Protein AF-A0A7S1G3D4-F1 (afdb_monomer_lite)

Organism: NCBI:txid1486930

Sequence (152 aa):
KTLAFAVNGISQGVCFTGLDGPVYGAAGFYASDRQVSLLRMLTGEEAMAAFGASSSITMAVGDPVASAFWDTAGSSPSGLTFSDGGKLVKSETGSNTLAIMRVGFSEGVHVFEMLVDEDKDGDECTALGICTKPVAEHSYNCATSRMVRCYN

Radius of gyration: 14.55 Å; chains: 1; bounding box: 38×30×31 Å

Foldseek 3Di:
DWDWDDDPQRTPGTPDDPDDDWKWWKKKFQAFFWKKFWQAKDFAPRLCVQVVPPDGNPPDSPDHPPFFFWDCPQWDVDQWDADPRRGMIGGHHNHMTMITTPDTDHDGGMDIDMDGPDADQVRQTMWTDIFDPPDPDRHCPDPGHDTDGDHD

InterPro domains:
  IPR043136 B30.2/SPRY domain superfamily [G3DSA:2.60.120.920] (76-151)

pLDDT: mean 86.41, std 15.19, range [38.06, 98.44]

Structure (mmCIF, N/CA/C/O backbone):
data_AF-A0A7S1G3D4-F1
#
_entry.id   AF-A0A7S1G3D4-F1
#
loop_
_atom_site.group_PDB
_atom_site.id
_atom_site.type_symbol
_atom_site.label_atom_id
_atom_site.label_alt_id
_atom_site.label_comp_id
_atom_site.label_asym_id
_atom_site.label_entity_id
_atom_site.label_seq_id
_atom_site.pdbx_PDB_ins_code
_atom_site.Cartn_x
_atom_site.Cartn_y
_atom_site.Cartn_z
_atom_site.occupancy
_atom_site.B_iso_or_equiv
_atom_site.auth_seq_id
_atom_site.auth_comp_id
_atom_site.auth_asym_id
_atom_site.auth_atom_id
_atom_site.pdbx_PDB_model_num
ATOM 1 N N . LYS A 1 1 ? -7.665 -3.850 17.430 1.00 87.19 1 LYS A N 1
ATOM 2 C CA . LYS A 1 1 ? -8.155 -3.892 16.027 1.00 87.19 1 LYS A CA 1
ATOM 3 C C . LYS A 1 1 ? -7.594 -5.131 15.322 1.00 87.19 1 LYS A C 1
ATOM 5 O O . LYS A 1 1 ? -6.574 -5.650 15.774 1.00 87.19 1 LYS A O 1
ATOM 10 N N . THR A 1 2 ? -8.248 -5.611 14.266 1.00 90.44 2 THR A N 1
ATOM 11 C CA . THR A 1 2 ? -7.826 -6.774 13.462 1.00 90.44 2 THR A CA 1
ATOM 12 C C . THR A 1 2 ? -7.722 -6.390 11.990 1.00 90.44 2 THR A C 1
ATOM 14 O O . THR A 1 2 ? -8.445 -5.500 11.553 1.00 90.44 2 THR A O 1
ATOM 17 N N . LEU A 1 3 ? -6.858 -7.070 11.238 1.00 90.38 3 LEU A N 1
ATOM 18 C CA . LEU A 1 3 ? -6.790 -6.981 9.781 1.00 90.38 3 LEU A CA 1
ATOM 19 C C . LEU A 1 3 ? -7.035 -8.368 9.191 1.00 90.38 3 LEU A C 1
ATOM 21 O O . LEU A 1 3 ? -6.358 -9.332 9.557 1.00 90.38 3 LEU A O 1
ATOM 25 N N . ALA A 1 4 ? -8.001 -8.441 8.285 1.00 89.50 4 ALA A N 1
ATOM 26 C CA . ALA A 1 4 ? -8.315 -9.619 7.497 1.00 89.50 4 ALA A CA 1
ATOM 27 C C . ALA A 1 4 ? -8.111 -9.305 6.016 1.00 89.50 4 ALA A C 1
ATOM 29 O O . ALA A 1 4 ? -8.297 -8.162 5.600 1.00 89.50 4 ALA A O 1
ATOM 30 N N . PHE A 1 5 ? -7.735 -10.318 5.241 1.00 87.88 5 PHE A N 1
ATOM 31 C CA . PHE A 1 5 ? -7.505 -10.180 3.806 1.00 87.88 5 PHE A CA 1
ATOM 32 C C . PHE A 1 5 ? -8.543 -10.973 3.022 1.00 87.88 5 PHE A C 1
ATOM 34 O O . PHE A 1 5 ? -8.948 -12.064 3.425 1.00 87.88 5 PHE A O 1
ATOM 41 N N . ALA A 1 6 ? -8.921 -10.439 1.867 1.00 87.00 6 ALA A N 1
ATOM 42 C CA . ALA A 1 6 ? -9.520 -11.202 0.788 1.00 87.00 6 ALA A CA 1
ATOM 43 C C . ALA A 1 6 ? -8.634 -11.020 -0.447 1.00 87.00 6 ALA A C 1
ATOM 45 O O . ALA A 1 6 ? -8.293 -9.893 -0.796 1.00 87.00 6 ALA A O 1
ATOM 46 N N . VAL A 1 7 ? -8.247 -12.122 -1.082 1.00 87.44 7 VAL A N 1
ATOM 47 C CA . VAL A 1 7 ? -7.428 -12.121 -2.300 1.00 87.44 7 VAL A CA 1
ATOM 48 C C . VAL A 1 7 ? -8.308 -12.611 -3.433 1.00 87.44 7 VAL A C 1
ATOM 50 O O . VAL A 1 7 ? -8.855 -13.709 -3.345 1.00 87.44 7 VAL A O 1
ATOM 53 N N . ASN A 1 8 ? -8.498 -11.786 -4.465 1.00 84.62 8 ASN A N 1
ATOM 54 C CA . ASN A 1 8 ? -9.366 -12.098 -5.607 1.00 84.62 8 ASN A CA 1
ATOM 55 C C . ASN A 1 8 ? -10.771 -12.573 -5.176 1.00 84.62 8 ASN A C 1
ATOM 57 O O . ASN A 1 8 ? -11.314 -13.542 -5.702 1.00 84.62 8 ASN A O 1
ATOM 61 N N . GLY A 1 9 ? -11.339 -11.918 -4.156 1.00 80.31 9 GLY A N 1
ATOM 62 C CA . GLY A 1 9 ? -12.649 -12.253 -3.583 1.00 80.31 9 GLY A CA 1
ATOM 63 C C . GLY A 1 9 ? -12.660 -13.434 -2.602 1.00 80.31 9 GLY A C 1
ATOM 64 O O . GLY A 1 9 ? -13.700 -13.709 -2.004 1.00 80.31 9 GLY A O 1
ATOM 65 N N . ILE A 1 10 ? -11.526 -14.110 -2.386 1.00 83.19 10 ILE A N 1
ATOM 66 C CA . ILE A 1 10 ? -11.406 -15.256 -1.477 1.00 83.19 10 ILE A CA 1
ATOM 67 C C . ILE A 1 10 ? -10.836 -14.816 -0.130 1.00 83.19 10 ILE A C 1
ATOM 69 O O . ILE A 1 10 ? -9.691 -14.366 -0.038 1.00 83.19 10 ILE A O 1
ATOM 73 N N . SER A 1 11 ? -11.630 -14.984 0.929 1.00 85.88 11 SER A N 1
ATOM 74 C CA . SER A 1 11 ? -11.218 -14.680 2.302 1.00 85.88 11 SER A CA 1
ATOM 75 C C . SER A 1 11 ? -10.026 -15.534 2.739 1.00 85.88 11 SER A C 1
ATOM 77 O 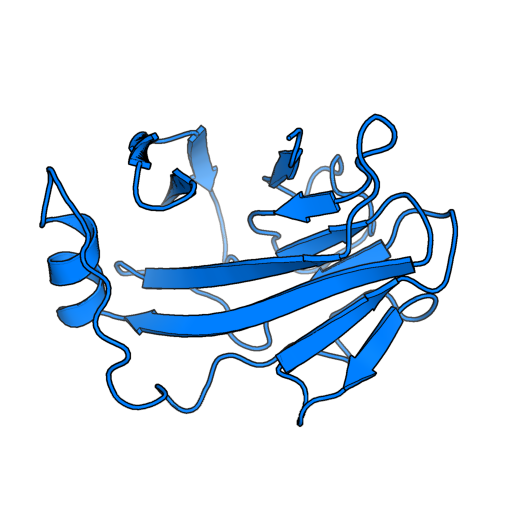O . SER A 1 11 ? -10.046 -16.756 2.615 1.00 85.88 11 SER A O 1
ATOM 79 N N . GLN A 1 12 ? -9.018 -14.874 3.304 1.00 87.56 12 GLN A N 1
ATOM 80 C CA . GLN A 1 12 ? -7.852 -15.480 3.956 1.00 87.56 12 GLN A CA 1
ATOM 81 C C . GLN A 1 12 ? -7.993 -15.478 5.489 1.00 87.56 12 GLN A C 1
ATOM 83 O O . GLN A 1 12 ? -7.105 -15.931 6.210 1.00 87.56 12 GLN A O 1
ATOM 88 N N . GLY A 1 13 ? -9.110 -14.954 6.005 1.00 87.69 13 GLY A N 1
ATOM 89 C CA . GLY A 1 13 ? -9.342 -14.778 7.434 1.00 87.69 13 GLY A CA 1
ATOM 90 C C . GLY A 1 13 ? -8.540 -13.625 8.046 1.00 87.69 13 GLY A C 1
ATOM 91 O O . GLY A 1 13 ? -8.015 -12.751 7.355 1.00 87.69 13 GLY A O 1
ATOM 92 N N . VAL A 1 14 ? -8.497 -13.600 9.380 1.00 91.25 14 VAL A N 1
ATOM 93 C CA . VAL A 1 14 ? -7.765 -12.589 10.153 1.00 91.25 14 VAL A CA 1
ATOM 94 C C . VAL A 1 14 ? -6.276 -12.927 10.144 1.00 91.25 14 VAL A C 1
ATOM 96 O O . VAL A 1 14 ? -5.860 -13.908 10.755 1.00 91.25 14 VAL A O 1
ATOM 99 N N . CYS A 1 15 ? -5.471 -12.089 9.492 1.00 89.75 15 CYS A N 1
ATOM 100 C CA . CYS A 1 15 ? -4.019 -12.264 9.409 1.00 89.75 15 CYS A CA 1
ATOM 101 C C . CYS A 1 15 ? -3.277 -11.528 10.532 1.00 89.75 15 CYS A C 1
ATOM 103 O O . CYS A 1 15 ? -2.198 -11.952 10.936 1.00 89.75 15 CYS A O 1
ATOM 105 N N . PHE A 1 16 ? -3.849 -10.437 11.058 1.00 91.56 16 PHE A N 1
ATOM 106 C CA . PHE A 1 16 ? -3.237 -9.665 12.141 1.00 91.56 16 PHE A CA 1
ATOM 107 C C . PHE A 1 16 ? -4.255 -9.259 13.207 1.00 91.56 16 PHE A C 1
ATOM 109 O O . PHE A 1 16 ? -5.395 -8.895 12.911 1.00 91.56 16 PHE A O 1
ATOM 116 N N . THR A 1 17 ? -3.817 -9.263 14.464 1.00 91.75 17 THR A N 1
ATOM 117 C CA . THR A 1 17 ? -4.600 -8.851 15.636 1.00 91.75 17 THR A CA 1
ATOM 118 C C . THR A 1 17 ? -3.801 -7.868 16.491 1.00 91.75 17 THR A C 1
ATOM 120 O O . THR A 1 17 ? -2.633 -7.596 16.216 1.00 91.75 17 THR A O 1
ATOM 123 N N . GLY A 1 18 ? -4.441 -7.287 17.511 1.00 87.50 18 GLY A N 1
ATOM 124 C CA . GLY A 1 18 ? -3.758 -6.401 18.459 1.00 87.50 18 GLY A CA 1
ATOM 125 C C . GLY A 1 18 ? -3.235 -5.100 17.844 1.00 87.50 18 GLY A C 1
ATOM 126 O O . GLY A 1 18 ? -2.300 -4.514 18.374 1.00 87.50 18 GLY A O 1
ATOM 127 N N . LEU A 1 19 ? -3.812 -4.646 16.726 1.00 86.44 19 LEU A N 1
ATOM 128 C CA . LEU A 1 19 ? -3.375 -3.407 16.081 1.00 86.44 19 LEU A CA 1
ATOM 129 C C . LEU A 1 19 ? -3.760 -2.204 16.953 1.00 86.44 19 LEU A C 1
ATOM 131 O O . LEU A 1 19 ? -4.931 -2.086 17.349 1.00 86.44 19 LEU A O 1
ATOM 135 N N . ASP A 1 20 ? -2.787 -1.332 17.210 1.00 86.00 20 ASP A N 1
ATOM 136 C CA . ASP A 1 20 ? -2.903 -0.143 18.055 1.00 86.00 20 ASP A CA 1
ATOM 137 C C . ASP A 1 20 ? -2.773 1.155 17.240 1.00 86.00 20 ASP A C 1
ATOM 139 O O . ASP A 1 20 ? -2.169 1.169 16.169 1.00 86.00 20 ASP A O 1
ATOM 143 N N . GLY A 1 21 ? -3.381 2.235 17.736 1.00 86.31 21 GLY A N 1
ATOM 144 C CA . GLY A 1 21 ? -3.399 3.540 17.073 1.00 86.31 21 GLY A CA 1
ATOM 145 C C . GLY A 1 21 ? -4.177 3.575 15.745 1.00 86.31 21 GLY A C 1
ATOM 146 O O . GLY A 1 21 ? -4.837 2.598 15.372 1.00 86.31 21 GLY A O 1
ATOM 147 N N . PRO A 1 22 ? -4.184 4.718 15.043 1.00 90.25 22 PRO A N 1
ATOM 148 C CA . PRO A 1 22 ? -4.759 4.813 13.706 1.00 90.25 22 PRO A CA 1
ATOM 149 C C . PRO A 1 22 ? -3.961 3.966 12.705 1.00 90.25 22 PRO A C 1
ATOM 151 O O . PRO A 1 22 ? -2.733 4.061 12.652 1.00 90.25 22 PRO A O 1
ATOM 154 N N . VAL A 1 23 ? -4.658 3.169 11.895 1.00 93.06 23 VAL A N 1
ATOM 155 C CA . VAL A 1 23 ? -4.059 2.336 10.840 1.00 93.06 23 VAL A CA 1
ATOM 156 C C . VAL A 1 23 ? -4.384 2.898 9.464 1.00 93.06 23 VAL A C 1
ATOM 158 O O . VAL A 1 23 ? -5.493 3.366 9.233 1.00 93.06 23 VAL A O 1
ATOM 161 N N . TYR A 1 24 ? -3.435 2.839 8.542 1.00 94.00 24 TYR A N 1
ATOM 162 C CA . TYR A 1 24 ? -3.569 3.353 7.181 1.00 94.00 24 TYR A CA 1
ATOM 163 C C . TYR A 1 24 ? -3.340 2.198 6.219 1.00 94.00 24 TYR A C 1
ATOM 165 O O . TYR A 1 24 ? -2.389 1.445 6.419 1.00 94.00 24 TYR A O 1
ATOM 173 N N . GLY A 1 25 ? -4.182 2.040 5.195 1.00 94.69 25 GLY A N 1
ATOM 174 C CA . GLY A 1 25 ? -3.888 1.080 4.129 1.00 94.69 25 GLY A CA 1
ATOM 175 C C . GLY A 1 25 ? -2.585 1.457 3.429 1.00 94.69 25 GLY A C 1
ATOM 176 O O . GLY A 1 25 ? -2.266 2.642 3.307 1.00 94.69 25 GLY A O 1
ATOM 177 N N . ALA A 1 26 ? -1.802 0.464 3.029 1.00 96.81 26 ALA A N 1
ATOM 178 C CA . ALA A 1 26 ? -0.476 0.698 2.487 1.00 96.81 26 ALA A CA 1
ATOM 179 C C . ALA A 1 26 ? -0.036 -0.387 1.495 1.00 96.81 26 ALA A C 1
ATOM 181 O O . ALA A 1 26 ? -0.402 -1.558 1.631 1.00 96.81 26 ALA A O 1
ATOM 182 N N . ALA A 1 27 ? 0.786 0.030 0.532 1.00 97.88 27 ALA A N 1
ATOM 183 C CA . ALA A 1 27 ? 1.460 -0.824 -0.437 1.00 97.88 27 ALA A CA 1
ATOM 184 C C . ALA A 1 27 ? 2.976 -0.639 -0.305 1.00 97.88 27 ALA A C 1
ATOM 186 O O . ALA A 1 27 ? 3.491 0.474 -0.420 1.00 97.88 27 ALA A O 1
ATOM 187 N N . GLY A 1 28 ? 3.681 -1.726 -0.011 1.00 97.75 28 GLY A N 1
ATOM 188 C CA . GLY A 1 28 ? 5.133 -1.778 0.071 1.00 97.75 28 GLY A CA 1
ATOM 189 C C . GLY A 1 28 ? 5.732 -2.373 -1.195 1.00 97.75 28 GLY A C 1
ATOM 190 O O . GLY A 1 28 ? 5.215 -3.354 -1.725 1.00 97.75 28 GLY A O 1
ATOM 191 N N . PHE A 1 29 ? 6.853 -1.814 -1.633 1.00 98.06 29 PHE A N 1
ATOM 192 C CA . PHE A 1 29 ? 7.616 -2.305 -2.775 1.00 98.06 29 PHE A CA 1
ATOM 193 C C . PHE A 1 29 ? 9.060 -2.543 -2.375 1.00 98.06 29 PHE A C 1
ATOM 195 O O . PHE A 1 29 ? 9.617 -1.778 -1.589 1.00 98.06 29 PHE A O 1
ATOM 202 N N . TYR A 1 30 ? 9.675 -3.573 -2.944 1.00 96.56 30 TYR A N 1
ATOM 203 C CA . TYR A 1 30 ? 11.099 -3.873 -2.766 1.00 96.56 30 TYR A CA 1
ATOM 204 C C . TYR A 1 30 ? 11.814 -4.186 -4.092 1.00 96.56 30 TYR A C 1
ATOM 206 O O . TYR A 1 30 ? 12.866 -4.817 -4.098 1.00 96.56 30 TYR A O 1
ATOM 214 N N . ALA A 1 31 ? 11.246 -3.700 -5.201 1.00 96.62 31 ALA A N 1
ATOM 215 C CA . ALA A 1 31 ? 11.873 -3.578 -6.516 1.00 96.62 31 ALA A CA 1
ATOM 216 C C . ALA A 1 31 ? 11.243 -2.415 -7.309 1.00 96.62 31 ALA A C 1
ATOM 218 O O . ALA A 1 31 ? 10.195 -1.889 -6.919 1.00 96.62 31 ALA A O 1
ATOM 219 N N . SER A 1 32 ? 11.858 -2.036 -8.437 1.00 97.12 32 SER A N 1
ATOM 220 C CA . SER A 1 32 ? 11.326 -1.019 -9.358 1.00 97.12 32 SER A CA 1
ATOM 221 C C . SER A 1 32 ? 10.310 -1.612 -10.328 1.00 97.12 32 SER A C 1
ATOM 223 O O . SER A 1 32 ? 10.313 -2.820 -10.566 1.00 97.12 32 SER A O 1
ATOM 225 N N . ASP A 1 33 ? 9.505 -0.748 -10.944 1.00 97.12 33 ASP A N 1
ATOM 226 C CA . ASP A 1 33 ? 8.502 -1.104 -11.951 1.00 97.12 33 ASP A CA 1
ATOM 227 C C . ASP A 1 33 ? 7.446 -2.065 -11.404 1.00 97.12 33 ASP A C 1
ATOM 229 O O . ASP A 1 33 ? 7.137 -3.091 -12.003 1.00 97.12 33 ASP A O 1
ATOM 233 N N . ARG A 1 34 ? 6.933 -1.733 -10.219 1.00 97.62 34 ARG A N 1
ATOM 234 C CA . ARG A 1 34 ? 5.738 -2.331 -9.620 1.00 97.62 34 ARG A CA 1
ATOM 235 C C . ARG A 1 34 ? 4.644 -1.285 -9.540 1.00 97.62 34 ARG A C 1
ATOM 237 O O . ARG A 1 34 ? 4.951 -0.112 -9.314 1.00 97.62 34 ARG A O 1
ATOM 244 N N . GLN A 1 35 ? 3.397 -1.688 -9.747 1.00 98.00 35 GLN A N 1
ATOM 245 C CA . GLN A 1 35 ? 2.264 -0.768 -9.779 1.00 98.00 35 GLN A CA 1
ATOM 246 C C . GLN A 1 35 ? 1.096 -1.284 -8.951 1.00 98.00 35 GLN A C 1
ATOM 248 O O . GLN A 1 35 ? 0.735 -2.457 -9.036 1.00 98.00 35 GLN A O 1
ATOM 253 N N . VAL A 1 36 ? 0.514 -0.387 -8.154 1.00 98.12 36 VAL A N 1
ATOM 254 C CA . VAL A 1 36 ? -0.689 -0.669 -7.367 1.00 98.12 36 VAL A CA 1
ATOM 255 C C . VAL A 1 36 ? -1.688 0.473 -7.497 1.00 98.12 36 VAL A C 1
ATOM 257 O O . VAL A 1 36 ? -1.370 1.636 -7.223 1.00 98.12 36 VAL A O 1
ATOM 260 N N . SER A 1 37 ? -2.922 0.120 -7.829 1.00 95.75 37 SER A N 1
ATOM 261 C CA . SER A 1 37 ? -4.068 1.017 -7.852 1.00 95.75 37 SER A CA 1
ATOM 262 C C . SER A 1 37 ? -4.891 0.867 -6.589 1.00 95.75 37 SER A C 1
ATOM 264 O O . SER A 1 37 ? -5.197 -0.234 -6.133 1.00 95.75 37 SER A O 1
ATOM 266 N N . LEU A 1 38 ? -5.309 1.998 -6.041 1.00 92.88 38 LEU A N 1
ATOM 267 C CA . LEU A 1 38 ? -6.290 2.063 -4.977 1.00 92.88 38 LEU A CA 1
ATOM 268 C C . LEU A 1 38 ? -7.679 2.213 -5.604 1.00 92.88 38 LEU A C 1
ATOM 270 O O . LEU A 1 38 ? -8.014 3.259 -6.160 1.00 92.88 38 LEU A O 1
ATOM 274 N N . LEU A 1 39 ? -8.482 1.152 -5.530 1.00 90.25 39 LEU A N 1
ATOM 275 C CA . LEU A 1 39 ? -9.753 1.083 -6.248 1.00 90.25 39 LEU A CA 1
ATOM 276 C C . LEU A 1 39 ? -10.864 1.815 -5.497 1.00 90.25 39 LEU A C 1
ATOM 278 O O . LEU A 1 39 ? -11.556 2.663 -6.064 1.00 90.25 39 LEU A O 1
ATOM 282 N N . ARG A 1 40 ? -11.039 1.495 -4.211 1.00 84.56 40 ARG A N 1
ATOM 283 C CA . ARG A 1 40 ? -12.078 2.098 -3.365 1.00 84.56 40 ARG A CA 1
ATOM 284 C C . ARG A 1 40 ? -11.839 1.879 -1.877 1.00 84.56 40 ARG A C 1
ATOM 286 O O . ARG A 1 40 ? -10.996 1.085 -1.464 1.00 84.56 40 ARG A O 1
ATOM 293 N N . MET A 1 41 ? -12.654 2.567 -1.084 1.00 87.81 41 MET A N 1
ATOM 294 C CA . MET A 1 41 ? -12.745 2.440 0.364 1.00 87.81 41 MET A CA 1
ATOM 295 C C . MET A 1 41 ? -14.221 2.445 0.778 1.00 87.81 41 MET A C 1
ATOM 297 O O . MET A 1 41 ? -14.968 3.302 0.327 1.00 87.81 41 MET A O 1
ATOM 301 N N . LEU A 1 42 ? -14.626 1.521 1.643 1.00 86.44 42 LEU A N 1
ATOM 302 C CA . LEU A 1 42 ? -15.949 1.447 2.261 1.00 86.44 42 LEU A CA 1
ATOM 303 C C . LEU A 1 42 ? -15.813 1.647 3.769 1.00 86.44 42 LEU A C 1
ATOM 305 O O . LEU A 1 42 ? -14.822 1.219 4.370 1.00 86.44 42 LEU A O 1
ATOM 309 N N . THR A 1 43 ? -16.831 2.23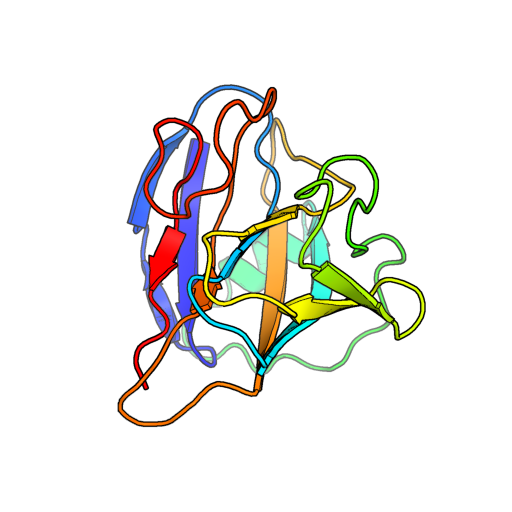7 4.390 1.00 85.06 43 THR A N 1
ATOM 310 C CA . THR A 1 43 ? -16.860 2.490 5.839 1.00 85.06 43 THR A CA 1
ATOM 311 C C . THR A 1 43 ? -18.227 2.134 6.425 1.00 85.06 43 THR A C 1
ATOM 313 O O . THR A 1 43 ? -19.229 2.133 5.711 1.00 85.06 43 THR A O 1
ATOM 316 N N . GLY A 1 44 ? -18.286 1.822 7.721 1.00 82.12 44 GLY A N 1
ATOM 317 C CA . GLY A 1 44 ? -19.554 1.646 8.436 1.00 82.12 44 GLY A CA 1
ATOM 318 C C . GLY A 1 44 ? -20.396 0.481 7.907 1.00 82.12 44 GLY A C 1
ATOM 319 O O . GLY A 1 44 ? -19.891 -0.629 7.741 1.00 82.12 44 GLY A O 1
ATOM 320 N N . GLU A 1 45 ? -21.688 0.720 7.672 1.00 81.00 45 GLU A N 1
ATOM 321 C CA . GLU A 1 45 ? -22.641 -0.318 7.248 1.00 81.00 45 GLU A CA 1
ATOM 322 C C . GLU A 1 45 ? -22.273 -0.954 5.900 1.00 81.00 45 GLU A C 1
ATOM 324 O O . GLU A 1 45 ? -22.385 -2.169 5.752 1.00 81.00 45 GLU A O 1
ATOM 329 N N . GLU A 1 46 ? -21.750 -0.176 4.948 1.00 81.38 46 GLU A N 1
ATOM 330 C CA . GLU A 1 46 ? -21.308 -0.688 3.643 1.00 81.38 46 GLU A CA 1
ATOM 331 C C . GLU A 1 46 ? -20.119 -1.644 3.785 1.00 81.38 46 GLU A C 1
ATOM 333 O O . GLU A 1 46 ? -20.081 -2.707 3.164 1.00 81.38 46 GLU A O 1
ATOM 338 N N . ALA A 1 47 ? -19.164 -1.301 4.654 1.00 83.62 47 ALA A N 1
ATOM 339 C CA . ALA A 1 47 ? -18.027 -2.163 4.961 1.00 83.62 47 ALA A CA 1
ATOM 340 C C . ALA A 1 47 ? -18.467 -3.445 5.686 1.00 83.62 47 ALA A C 1
ATOM 342 O O . ALA A 1 47 ? -17.980 -4.532 5.375 1.00 83.62 47 ALA A O 1
ATOM 343 N N . MET A 1 48 ? -19.420 -3.334 6.618 1.00 78.25 48 MET A N 1
ATOM 344 C CA . MET A 1 48 ? -20.013 -4.481 7.311 1.00 78.25 48 MET A CA 1
ATOM 345 C C . MET A 1 48 ? -20.753 -5.413 6.348 1.00 78.25 48 MET A C 1
ATOM 347 O O . MET A 1 48 ? -20.627 -6.629 6.471 1.00 78.25 48 MET A O 1
ATOM 351 N N . ALA A 1 49 ? -21.490 -4.865 5.380 1.00 79.56 49 ALA A N 1
ATOM 352 C CA . ALA A 1 49 ? -22.180 -5.644 4.358 1.00 79.56 49 ALA A CA 1
ATOM 353 C C . ALA A 1 49 ? -21.187 -6.362 3.429 1.00 79.56 49 ALA A C 1
ATOM 355 O O . ALA A 1 49 ? -21.329 -7.562 3.195 1.00 79.56 49 ALA A O 1
ATOM 356 N N . ALA A 1 50 ? -20.147 -5.662 2.963 1.00 73.06 50 ALA A N 1
ATOM 357 C CA . ALA A 1 50 ? -19.109 -6.240 2.108 1.00 73.06 50 ALA A CA 1
ATOM 358 C C . ALA A 1 50 ? -18.310 -7.351 2.812 1.00 73.06 50 ALA A C 1
ATOM 360 O O . ALA A 1 50 ? -17.969 -8.352 2.188 1.00 73.06 50 ALA A O 1
ATOM 361 N N . PHE A 1 51 ? -18.032 -7.198 4.112 1.00 65.94 51 PHE A N 1
ATOM 362 C CA . PHE A 1 51 ? -17.298 -8.193 4.897 1.00 65.94 51 PHE A CA 1
ATOM 363 C C . PHE A 1 51 ? -18.185 -9.353 5.389 1.00 65.94 51 PHE A C 1
ATOM 365 O O . PHE A 1 51 ? -17.724 -10.488 5.489 1.00 65.94 51 PHE A O 1
ATOM 372 N N . GLY A 1 52 ? -19.455 -9.081 5.709 1.00 59.78 52 GLY A N 1
ATOM 373 C CA . GLY A 1 52 ? -20.421 -10.060 6.221 1.00 59.78 52 GLY A CA 1
ATOM 374 C C . GLY A 1 52 ? -21.053 -10.956 5.152 1.00 59.78 52 GLY A C 1
ATOM 375 O O . GLY A 1 52 ? -21.553 -12.033 5.484 1.00 59.78 52 GLY A O 1
ATOM 376 N N . ALA A 1 53 ? -21.003 -10.562 3.875 1.00 57.44 53 ALA A N 1
ATOM 377 C CA . ALA A 1 53 ? -21.404 -11.387 2.736 1.00 57.44 53 ALA A CA 1
ATOM 378 C C . ALA A 1 53 ? -20.363 -12.491 2.461 1.00 57.44 53 ALA A C 1
ATOM 380 O O . ALA A 1 53 ? -19.617 -12.477 1.483 1.00 57.44 53 ALA A O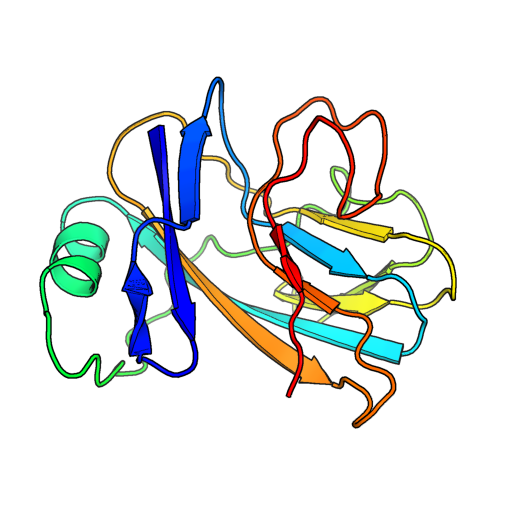 1
ATOM 381 N N . SER A 1 54 ? -20.296 -13.460 3.371 1.00 51.78 54 SER A N 1
ATOM 382 C CA . SER A 1 54 ? -19.528 -14.689 3.202 1.00 51.78 54 SER A CA 1
ATOM 383 C C . SER A 1 54 ? -20.024 -15.462 1.969 1.00 51.78 54 SER A C 1
ATOM 385 O O . SER A 1 54 ? -21.228 -15.622 1.783 1.00 51.78 54 SER A O 1
ATOM 387 N N . SER A 1 55 ? -19.065 -15.944 1.167 1.00 40.66 55 SER A N 1
ATOM 388 C CA . SER A 1 55 ? -19.144 -16.964 0.097 1.00 40.66 55 SER A CA 1
ATOM 389 C C . SER A 1 55 ? -18.982 -16.532 -1.363 1.00 40.66 55 SER A C 1
ATOM 391 O O . SER A 1 55 ? -18.588 -17.377 -2.158 1.00 40.66 55 SER A O 1
ATOM 393 N N . SER A 1 56 ? -19.149 -15.268 -1.739 1.00 42.06 56 SER A N 1
ATOM 394 C CA . SER A 1 56 ? -18.787 -14.813 -3.093 1.00 42.06 56 SER A CA 1
ATOM 395 C C . SER A 1 56 ? -18.998 -13.316 -3.179 1.00 42.06 56 SER A C 1
ATOM 397 O O . SER A 1 56 ? -20.112 -12.854 -3.428 1.00 42.06 56 SER A O 1
ATOM 399 N N . ILE A 1 57 ? -17.938 -12.548 -2.945 1.00 46.03 57 ILE A N 1
ATOM 400 C CA . ILE A 1 57 ? -18.004 -11.103 -3.111 1.00 46.03 57 ILE A CA 1
ATOM 401 C C . ILE A 1 57 ? -18.001 -10.815 -4.620 1.00 46.03 57 ILE A C 1
ATOM 403 O O . ILE A 1 57 ? -16.955 -10.594 -5.226 1.00 46.03 57 ILE A O 1
ATOM 407 N N . THR A 1 58 ? -19.173 -10.853 -5.259 1.00 38.81 58 THR A N 1
ATOM 408 C CA . THR A 1 58 ? -19.350 -10.270 -6.593 1.00 38.81 58 THR A CA 1
ATOM 409 C C . THR A 1 58 ? -19.398 -8.762 -6.411 1.00 38.81 58 THR A C 1
ATOM 411 O O . THR A 1 58 ? -20.442 -8.158 -6.178 1.00 38.81 58 THR A O 1
ATOM 414 N N . MET A 1 59 ? -18.213 -8.169 -6.429 1.00 45.75 59 MET A N 1
ATOM 415 C CA . MET A 1 59 ? -18.002 -6.744 -6.274 1.00 45.75 59 MET A CA 1
ATOM 416 C C . MET A 1 59 ? -18.547 -6.000 -7.497 1.00 45.75 59 MET A C 1
ATOM 418 O O . MET A 1 59 ? -17.840 -5.800 -8.481 1.00 45.75 59 MET A O 1
ATOM 422 N N . ALA A 1 60 ? -19.811 -5.578 -7.448 1.00 41.62 60 ALA A N 1
ATOM 423 C CA . ALA A 1 60 ? -20.309 -4.597 -8.399 1.00 41.62 60 ALA A CA 1
ATOM 424 C C . ALA A 1 60 ? -19.471 -3.312 -8.268 1.00 41.62 60 ALA A C 1
ATOM 426 O O . ALA A 1 60 ? -19.188 -2.846 -7.155 1.00 41.62 60 ALA A O 1
ATOM 427 N N . VAL A 1 61 ? -19.056 -2.767 -9.414 1.00 40.66 61 VAL A N 1
ATOM 428 C CA . VAL A 1 61 ? -18.426 -1.449 -9.552 1.00 40.66 61 VAL A CA 1
ATOM 429 C C . VAL A 1 61 ? -19.500 -0.402 -9.234 1.00 40.66 61 VAL A C 1
ATOM 431 O O . VAL A 1 61 ? -20.157 0.126 -10.123 1.00 40.66 61 VAL A O 1
ATOM 434 N N . GLY A 1 62 ? -19.780 -0.216 -7.946 1.00 40.31 62 GLY A N 1
ATOM 435 C CA . GLY A 1 62 ? -20.625 0.854 -7.426 1.00 40.31 62 GLY A CA 1
ATOM 436 C C . GLY A 1 62 ? -19.803 2.121 -7.221 1.00 40.31 62 GLY A C 1
ATOM 437 O O . GLY A 1 62 ? -18.597 2.034 -6.989 1.00 40.31 62 GLY A O 1
ATOM 438 N N . ASP A 1 63 ? -20.470 3.267 -7.348 1.00 38.06 63 ASP A N 1
ATOM 439 C CA . ASP A 1 63 ? -19.905 4.616 -7.417 1.00 38.06 63 ASP A CA 1
ATOM 440 C C . ASP A 1 63 ? -18.699 4.871 -6.488 1.00 38.06 63 ASP A C 1
ATOM 442 O O . ASP A 1 63 ? -18.676 4.423 -5.338 1.00 38.06 63 ASP A O 1
ATOM 446 N N . PRO A 1 64 ? -17.677 5.612 -6.958 1.00 40.91 64 PRO A N 1
ATOM 447 C CA . PRO A 1 64 ? -16.453 5.831 -6.204 1.00 40.91 64 PRO A CA 1
ATOM 448 C C . PRO A 1 64 ? -16.748 6.582 -4.904 1.00 40.91 64 PRO A C 1
ATOM 450 O O . PRO A 1 64 ? -17.095 7.763 -4.914 1.00 40.91 64 PRO A O 1
ATOM 453 N N . VAL A 1 65 ? -16.521 5.923 -3.768 1.00 48.81 65 VAL A N 1
ATOM 454 C CA . VAL A 1 65 ? -16.419 6.616 -2.484 1.00 48.81 65 VAL A CA 1
ATOM 455 C C . VAL A 1 65 ? -15.204 7.543 -2.578 1.00 48.81 65 VAL A C 1
ATOM 457 O O . VAL A 1 65 ? -14.070 7.101 -2.774 1.00 48.81 65 VAL A O 1
ATOM 460 N N . ALA A 1 66 ? -15.463 8.847 -2.528 1.00 46.62 66 ALA A N 1
ATOM 461 C CA . ALA A 1 66 ? -14.603 9.934 -2.997 1.00 46.62 66 ALA A CA 1
ATOM 462 C C . ALA A 1 66 ? -13.285 10.174 -2.213 1.00 46.62 66 ALA A C 1
ATOM 464 O O . ALA A 1 66 ? -12.799 11.303 -2.171 1.00 46.62 66 ALA A O 1
ATOM 465 N N . SER A 1 67 ? -12.684 9.168 -1.570 1.00 61.97 67 SER A N 1
ATOM 466 C CA . SER A 1 67 ? -11.598 9.381 -0.595 1.00 61.97 67 SER A CA 1
ATOM 467 C C . SER A 1 67 ? -10.428 8.393 -0.642 1.00 61.97 67 SER A C 1
ATOM 469 O O . SER A 1 67 ? -9.470 8.565 0.118 1.00 61.97 67 SER A O 1
ATOM 471 N N . ALA A 1 68 ? -10.446 7.388 -1.519 1.00 75.19 68 ALA A N 1
ATOM 472 C CA . ALA A 1 68 ? -9.337 6.447 -1.633 1.00 75.19 68 ALA A CA 1
ATOM 473 C C . ALA A 1 68 ? -8.218 7.045 -2.515 1.00 75.19 68 ALA A C 1
ATOM 475 O O . ALA A 1 68 ? -8.182 6.838 -3.724 1.00 75.19 68 ALA A O 1
ATOM 476 N N . PHE A 1 69 ? -7.313 7.810 -1.893 1.00 91.94 69 PHE A N 1
ATOM 477 C CA . PHE A 1 69 ? -6.111 8.369 -2.526 1.00 91.94 69 PHE A CA 1
ATOM 478 C C . PHE A 1 69 ? -4.850 8.014 -1.740 1.00 91.94 69 PHE A C 1
ATOM 480 O O . PHE A 1 69 ? -4.888 7.902 -0.508 1.00 91.94 69 PHE A O 1
ATOM 487 N N . TRP A 1 70 ? -3.722 7.929 -2.440 1.00 94.69 70 TRP A N 1
ATOM 488 C CA . TRP A 1 70 ? -2.406 7.876 -1.817 1.00 94.69 70 TRP A CA 1
ATOM 489 C C . TRP A 1 70 ? -2.026 9.229 -1.188 1.00 94.69 70 TRP A C 1
ATOM 491 O O . TRP A 1 70 ? -2.314 10.304 -1.717 1.00 94.69 70 TRP A O 1
ATOM 501 N N . ASP A 1 71 ? -1.374 9.172 -0.030 1.00 93.88 71 ASP A N 1
ATOM 502 C CA . ASP A 1 71 ? -0.775 10.291 0.693 1.00 93.88 71 ASP A CA 1
ATOM 503 C C . ASP A 1 71 ? 0.647 10.515 0.184 1.00 93.88 71 ASP A C 1
ATOM 505 O O . ASP A 1 71 ? 1.591 9.898 0.677 1.00 93.88 71 ASP A O 1
ATOM 509 N N . THR A 1 72 ? 0.830 11.382 -0.808 1.00 92.69 72 THR A N 1
ATOM 510 C CA . THR A 1 72 ? 2.166 11.619 -1.378 1.00 92.69 72 THR A CA 1
ATOM 511 C C . THR A 1 72 ? 3.153 12.190 -0.358 1.00 92.69 72 THR A C 1
ATOM 513 O O . THR A 1 72 ? 4.343 11.910 -0.448 1.00 92.69 72 THR A O 1
ATOM 516 N N . ALA A 1 73 ? 2.671 12.950 0.632 1.00 91.38 73 ALA A N 1
ATOM 517 C CA . ALA A 1 73 ? 3.501 13.539 1.680 1.00 91.38 73 ALA A CA 1
ATOM 518 C C . ALA A 1 73 ? 3.781 12.565 2.836 1.00 91.38 73 ALA A C 1
ATOM 520 O O . ALA A 1 73 ? 4.818 12.666 3.487 1.00 91.38 73 ALA A O 1
ATOM 521 N N . GLY A 1 74 ? 2.848 11.651 3.115 1.00 91.38 74 GLY A N 1
ATOM 522 C CA . GLY A 1 74 ? 3.004 10.618 4.140 1.00 91.38 74 GLY A CA 1
ATOM 523 C C . GLY A 1 74 ? 3.745 9.365 3.671 1.00 91.38 74 GLY A C 1
ATOM 524 O O . GLY A 1 74 ? 4.227 8.618 4.516 1.00 91.38 74 GLY A O 1
ATOM 525 N N . SER A 1 75 ? 3.812 9.127 2.360 1.00 95.69 75 SER A N 1
ATOM 526 C CA . SER A 1 75 ? 4.521 8.000 1.740 1.00 95.69 75 SER A CA 1
ATOM 527 C C . SER A 1 75 ? 6.041 8.205 1.730 1.00 95.69 75 SER A C 1
ATOM 529 O O . SER A 1 75 ? 6.544 9.251 2.144 1.00 95.69 75 SER A O 1
ATOM 531 N N . SER A 1 76 ? 6.789 7.216 1.225 1.00 96.31 76 SER A N 1
ATOM 532 C CA . SER A 1 76 ? 8.231 7.363 0.999 1.00 96.31 76 SER A CA 1
ATOM 533 C C . SER A 1 76 ? 8.558 8.658 0.245 1.00 96.31 76 SER A C 1
ATOM 535 O O . SER A 1 76 ? 7.945 8.928 -0.788 1.00 96.31 76 SER A O 1
ATOM 537 N N . PRO A 1 77 ? 9.559 9.435 0.703 1.00 93.69 77 PRO A N 1
ATOM 538 C CA . PRO A 1 77 ? 9.860 10.752 0.138 1.00 93.69 77 PRO A CA 1
ATOM 539 C C . PRO A 1 77 ? 10.487 10.693 -1.264 1.00 93.69 77 PRO A C 1
ATOM 541 O O . PRO A 1 77 ? 10.609 11.718 -1.930 1.00 93.69 77 PRO A O 1
ATOM 544 N N . SER A 1 78 ? 10.931 9.515 -1.706 1.00 96.00 78 SER A N 1
ATOM 545 C CA . SER A 1 78 ? 11.495 9.274 -3.032 1.00 96.00 78 SER A CA 1
ATOM 546 C C . SER A 1 78 ? 11.264 7.825 -3.468 1.00 96.00 78 SER A C 1
ATOM 548 O O . SER A 1 78 ? 10.906 6.969 -2.658 1.00 96.00 78 SER A O 1
ATOM 550 N N . GLY A 1 79 ? 11.468 7.551 -4.761 1.00 97.12 79 GLY A N 1
ATOM 551 C CA . GLY A 1 79 ? 11.328 6.207 -5.328 1.00 97.12 79 GLY A CA 1
ATOM 552 C C . GLY A 1 79 ? 9.891 5.784 -5.641 1.00 97.12 79 GLY A C 1
ATOM 553 O O . GLY A 1 79 ? 9.684 4.625 -5.989 1.00 97.12 79 GLY A O 1
ATOM 554 N N . LEU A 1 80 ? 8.926 6.705 -5.543 1.00 98.19 80 LEU A N 1
ATOM 555 C CA . LEU A 1 80 ? 7.526 6.502 -5.912 1.00 98.19 80 LEU A CA 1
ATOM 556 C C . LEU A 1 80 ? 7.062 7.598 -6.878 1.00 98.19 80 LEU A C 1
ATOM 558 O O . LEU A 1 80 ? 7.320 8.780 -6.642 1.00 98.19 80 LEU A O 1
ATOM 562 N N . THR A 1 81 ? 6.319 7.208 -7.910 1.00 98.25 81 THR A N 1
ATOM 563 C CA . THR A 1 81 ? 5.569 8.119 -8.782 1.00 98.25 81 THR A CA 1
ATOM 564 C C . THR A 1 81 ? 4.081 7.880 -8.581 1.00 98.25 81 THR A C 1
ATOM 566 O O . THR A 1 81 ? 3.619 6.742 -8.623 1.00 98.25 81 THR A O 1
ATOM 569 N N . PHE A 1 82 ? 3.314 8.952 -8.397 1.00 97.38 82 PHE A N 1
ATOM 570 C CA . PHE A 1 82 ? 1.861 8.885 -8.249 1.00 97.38 82 PHE A CA 1
ATOM 571 C C . PHE A 1 82 ? 1.181 9.446 -9.496 1.00 97.38 82 PHE A C 1
ATOM 573 O O . PHE A 1 82 ? 1.572 10.496 -10.007 1.00 97.38 82 PHE A O 1
ATOM 580 N N . SER A 1 83 ? 0.157 8.753 -9.983 1.00 96.25 83 SER A N 1
ATOM 581 C CA . SER A 1 83 ? -0.600 9.138 -11.177 1.00 96.25 83 SER A CA 1
ATOM 582 C C . SER A 1 83 ? -2.081 8.758 -11.034 1.00 96.25 83 SER A C 1
ATOM 584 O O . SER A 1 83 ? -2.543 8.498 -9.921 1.00 96.25 83 SER A O 1
ATOM 586 N N . ASP A 1 84 ? -2.855 8.839 -12.121 1.00 93.06 84 ASP A N 1
ATOM 587 C CA . ASP A 1 84 ? -4.312 8.617 -12.133 1.00 93.06 84 ASP A CA 1
ATOM 588 C C . ASP A 1 84 ? -5.058 9.403 -11.035 1.00 93.06 84 ASP A C 1
ATOM 590 O O . ASP A 1 84 ? -5.780 8.870 -10.193 1.00 93.06 84 ASP A O 1
ATOM 594 N N . GLY A 1 85 ? -4.768 10.706 -10.945 1.00 89.56 85 GLY A N 1
ATOM 595 C CA . GLY A 1 85 ? -5.361 11.569 -9.919 1.00 89.56 85 GLY A CA 1
ATOM 596 C C . GLY A 1 85 ? -5.004 11.183 -8.476 1.00 89.56 85 GLY A C 1
ATOM 597 O O . GLY A 1 85 ? -5.728 11.559 -7.559 1.00 89.56 85 GLY A O 1
ATOM 598 N N . GLY A 1 86 ? -3.907 10.446 -8.261 1.00 91.69 86 GLY A N 1
ATOM 599 C CA . GLY A 1 86 ? -3.445 10.002 -6.943 1.00 91.69 86 GLY A CA 1
ATOM 600 C C . GLY A 1 86 ? -3.956 8.621 -6.524 1.00 91.69 86 GLY A C 1
ATOM 601 O O . GLY A 1 86 ? -3.875 8.291 -5.340 1.00 91.69 86 GLY A O 1
ATOM 602 N N . LYS A 1 87 ? -4.489 7.829 -7.461 1.00 93.56 87 LYS A N 1
ATOM 603 C CA . LYS A 1 87 ? -4.971 6.460 -7.215 1.00 93.56 87 LYS A CA 1
ATOM 604 C C . LYS A 1 87 ? -3.978 5.381 -7.620 1.00 93.56 87 LYS A C 1
ATOM 606 O O . LYS A 1 87 ? -3.986 4.312 -7.018 1.00 93.56 87 LYS A O 1
ATOM 611 N N . LEU A 1 88 ? -3.103 5.669 -8.577 1.00 96.38 88 LEU A N 1
ATOM 612 C CA . LEU A 1 88 ? -2.059 4.756 -9.024 1.00 96.38 88 LEU A CA 1
ATOM 613 C C . LEU A 1 88 ? -0.719 5.168 -8.414 1.00 96.38 88 LEU A C 1
ATOM 615 O O . LEU A 1 88 ? -0.349 6.346 -8.458 1.00 96.38 88 LEU A O 1
ATOM 619 N N . VAL A 1 89 ? 0.017 4.202 -7.869 1.00 98.44 89 VAL A N 1
ATOM 620 C CA . VAL A 1 89 ? 1.409 4.379 -7.446 1.00 98.44 89 VAL A CA 1
ATOM 621 C C . VAL A 1 89 ? 2.316 3.405 -8.191 1.00 98.44 89 VAL A C 1
ATOM 623 O O . VAL A 1 89 ? 1.988 2.229 -8.328 1.00 98.44 89 VAL A O 1
ATOM 626 N N . LYS A 1 90 ? 3.463 3.907 -8.657 1.00 98.44 90 LYS A N 1
ATOM 627 C CA . LYS A 1 90 ? 4.533 3.138 -9.294 1.00 98.44 90 LYS A CA 1
ATOM 628 C C . LYS A 1 90 ? 5.819 3.233 -8.476 1.00 98.44 90 LYS A C 1
ATOM 630 O O . LYS A 1 90 ? 6.209 4.337 -8.095 1.00 98.44 90 LYS A O 1
ATOM 635 N N . SER A 1 91 ? 6.499 2.111 -8.247 1.00 98.38 91 SER A N 1
ATOM 636 C CA . SER A 1 91 ? 7.860 2.110 -7.700 1.00 98.38 91 SER A CA 1
ATOM 637 C C . SER A 1 91 ? 8.902 2.398 -8.788 1.00 98.38 91 SER A C 1
ATOM 639 O O . SER A 1 91 ? 8.874 1.826 -9.876 1.00 98.38 91 SER A O 1
ATOM 641 N N . GLU A 1 92 ? 9.860 3.272 -8.486 1.00 98.00 92 GLU A N 1
ATOM 642 C CA . GLU A 1 92 ? 10.923 3.699 -9.417 1.00 98.00 92 GLU A CA 1
ATOM 643 C C . GLU A 1 92 ? 12.322 3.264 -8.951 1.00 98.00 92 GLU A C 1
ATOM 645 O O . GLU A 1 92 ? 13.338 3.664 -9.515 1.00 98.00 92 GLU A O 1
ATOM 650 N N . THR A 1 93 ? 12.405 2.479 -7.875 1.00 96.50 93 THR A N 1
ATOM 651 C CA . THR A 1 93 ? 13.672 2.090 -7.247 1.00 96.50 93 THR A CA 1
ATOM 652 C C . THR A 1 93 ? 13.668 0.634 -6.813 1.00 96.50 93 THR A C 1
ATOM 654 O O . THR A 1 93 ? 12.627 0.093 -6.458 1.00 96.50 93 THR A O 1
ATOM 657 N N . GLY A 1 94 ? 14.851 0.015 -6.806 1.00 93.94 94 GLY A N 1
ATOM 658 C CA . GLY A 1 94 ? 15.072 -1.326 -6.259 1.00 93.94 94 GLY A CA 1
ATOM 659 C C . GLY A 1 94 ? 15.074 -1.393 -4.726 1.00 93.94 94 GLY A C 1
ATOM 660 O O . GLY A 1 94 ? 15.138 -2.476 -4.156 1.00 93.94 94 GLY A O 1
ATOM 661 N N . SER A 1 95 ? 15.050 -0.245 -4.047 1.00 95.12 95 SER A N 1
ATOM 662 C CA . SER A 1 95 ? 15.018 -0.165 -2.584 1.00 95.12 95 SER A CA 1
ATOM 663 C C . SER A 1 95 ? 13.595 -0.253 -2.032 1.00 95.12 95 SER A C 1
ATOM 665 O O . SER A 1 95 ? 12.623 0.026 -2.729 1.00 95.12 95 SER A O 1
ATOM 667 N N . ASN A 1 96 ? 13.481 -0.562 -0.737 1.00 97.44 96 ASN A N 1
ATOM 668 C CA . ASN A 1 96 ? 12.198 -0.535 -0.041 1.00 97.44 96 ASN A CA 1
ATOM 669 C C . ASN A 1 96 ? 11.533 0.848 -0.125 1.00 97.44 96 ASN A C 1
ATOM 671 O O . ASN A 1 96 ? 12.135 1.853 0.264 1.00 97.44 96 ASN A O 1
ATOM 675 N N . THR A 1 97 ? 10.283 0.874 -0.576 1.00 97.94 97 THR A N 1
ATOM 676 C CA . THR A 1 97 ? 9.413 2.054 -0.556 1.00 97.94 97 THR A CA 1
ATOM 677 C C . THR A 1 97 ? 8.023 1.679 -0.061 1.00 97.94 97 THR A C 1
ATOM 679 O O . THR A 1 97 ? 7.616 0.518 -0.119 1.00 97.94 97 THR A O 1
ATOM 682 N N . LEU A 1 98 ? 7.297 2.671 0.447 1.00 98.00 98 LEU A N 1
ATOM 683 C CA . LEU A 1 98 ? 5.987 2.494 1.046 1.00 98.00 98 LEU A CA 1
ATOM 684 C C . LEU A 1 98 ? 5.039 3.611 0.609 1.00 98.00 98 LEU A C 1
ATOM 686 O O . LEU A 1 98 ? 5.261 4.781 0.926 1.00 98.00 98 LEU A O 1
ATOM 690 N N . ALA A 1 99 ? 3.971 3.235 -0.087 1.00 97.56 99 ALA A N 1
ATOM 691 C CA . ALA A 1 99 ? 2.839 4.093 -0.393 1.00 97.56 99 ALA A CA 1
ATOM 692 C C . ALA A 1 99 ? 1.766 3.935 0.687 1.00 97.56 99 ALA A C 1
ATOM 694 O O . ALA A 1 99 ? 1.406 2.816 1.056 1.00 97.56 99 ALA A O 1
ATOM 695 N N . ILE A 1 100 ? 1.252 5.0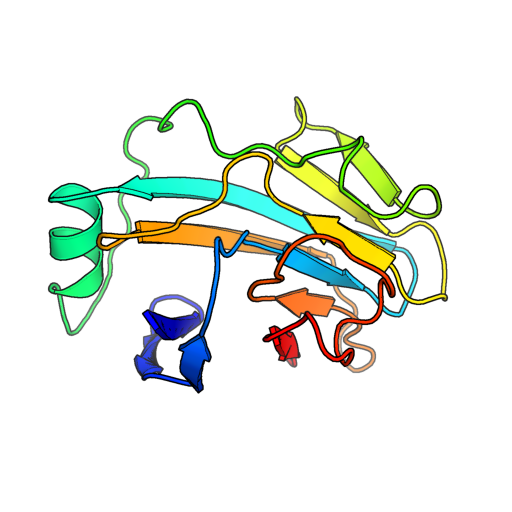48 1.204 1.00 95.94 100 ILE A N 1
ATOM 696 C CA . ILE A 1 100 ? 0.316 5.070 2.335 1.00 95.94 100 ILE A CA 1
ATOM 697 C C . ILE A 1 100 ? -0.965 5.770 1.911 1.00 95.94 100 ILE A C 1
ATOM 699 O O . ILE A 1 100 ? -0.915 6.805 1.257 1.00 95.94 100 ILE A O 1
ATOM 703 N N . MET A 1 101 ? -2.125 5.237 2.279 1.00 94.56 101 MET A N 1
ATOM 704 C CA . MET A 1 101 ? -3.409 5.896 2.053 1.00 94.56 101 MET A CA 1
ATOM 705 C C . MET A 1 101 ? -3.518 7.201 2.849 1.00 94.56 101 MET A C 1
ATOM 707 O O . MET A 1 101 ? -3.087 7.300 3.998 1.00 94.56 101 MET A O 1
ATOM 711 N N . ARG A 1 102 ? -4.180 8.200 2.261 1.00 90.81 102 ARG A N 1
ATOM 712 C CA . ARG A 1 102 ? -4.419 9.515 2.879 1.00 90.81 102 ARG A CA 1
ATOM 713 C C . ARG A 1 102 ? -5.276 9.464 4.135 1.00 90.81 102 ARG A C 1
ATOM 715 O O . ARG A 1 102 ? -5.092 10.279 5.037 1.00 90.81 102 ARG A O 1
ATOM 722 N N . VAL A 1 103 ? -6.207 8.520 4.192 1.00 87.69 103 VAL A N 1
ATOM 723 C CA . VAL A 1 103 ? -7.137 8.357 5.310 1.00 87.69 103 VAL A CA 1
ATOM 724 C C . VAL A 1 103 ? -6.735 7.132 6.121 1.00 87.69 103 VAL A C 1
ATOM 726 O O . VAL A 1 103 ? -6.492 6.063 5.562 1.00 87.69 103 VAL A O 1
ATOM 729 N N . GLY A 1 104 ? -6.667 7.312 7.439 1.00 88.62 104 GLY A N 1
ATOM 730 C CA . GLY A 1 104 ? -6.468 6.236 8.402 1.00 88.62 104 GLY A CA 1
ATOM 731 C C . GLY A 1 104 ? -7.722 5.975 9.228 1.00 88.62 104 GLY A C 1
ATOM 732 O O . GLY A 1 104 ? -8.633 6.800 9.290 1.00 88.62 104 GLY A O 1
ATOM 733 N N . PHE A 1 105 ? -7.738 4.830 9.899 1.00 88.25 105 PHE A N 1
ATOM 734 C CA . PHE A 1 105 ? -8.880 4.306 10.633 1.00 88.25 105 PHE A CA 1
ATOM 735 C C . PHE A 1 105 ? -8.504 4.036 12.087 1.00 88.25 105 PHE A C 1
ATOM 737 O O . PHE A 1 105 ? -7.511 3.364 12.372 1.00 88.25 105 PHE A O 1
ATOM 744 N N . SER A 1 106 ? -9.320 4.527 13.016 1.00 87.94 106 SER A N 1
ATOM 745 C CA . SER A 1 106 ? -9.088 4.353 14.459 1.00 87.94 106 SER A CA 1
ATOM 746 C C . SER A 1 106 ? -10.112 3.436 15.125 1.00 87.94 106 SER A C 1
ATOM 748 O O . SER A 1 106 ? -9.787 2.785 16.122 1.00 87.94 106 SER A O 1
ATOM 750 N N . GLU A 1 107 ? -11.310 3.355 14.550 1.00 83.75 107 GLU A N 1
ATOM 751 C CA . GLU A 1 107 ? -12.486 2.656 15.069 1.00 83.75 107 GLU A CA 1
ATOM 752 C C . GLU A 1 107 ? -13.414 2.233 13.923 1.00 83.75 107 GLU A C 1
ATOM 754 O O . GLU A 1 107 ? -13.270 2.733 12.811 1.00 83.75 107 GLU A O 1
ATOM 759 N N . GLY A 1 108 ? -14.371 1.344 14.193 1.00 86.94 108 GLY A N 1
ATOM 760 C CA . GLY A 1 108 ? -15.336 0.858 13.203 1.00 86.94 108 GLY A CA 1
ATOM 761 C C . GLY A 1 108 ? -14.798 -0.240 12.280 1.00 86.94 108 GLY A C 1
ATOM 762 O O . GLY A 1 108 ? -13.710 -0.782 12.491 1.00 86.94 108 GLY A O 1
ATOM 763 N N . VAL A 1 109 ? -15.597 -0.578 11.265 1.00 87.12 109 VAL A N 1
ATOM 764 C CA . VAL A 1 109 ? -15.242 -1.533 10.208 1.00 87.12 109 VAL A CA 1
ATOM 765 C C . VAL A 1 109 ? -15.068 -0.774 8.903 1.00 87.12 109 VAL A C 1
ATOM 767 O O . VAL A 1 109 ? -15.917 0.032 8.521 1.00 87.12 109 VAL A O 1
ATOM 770 N N . HIS A 1 110 ? -13.937 -1.029 8.254 1.00 88.75 110 HIS A N 1
ATOM 771 C CA . HIS A 1 110 ? -13.517 -0.377 7.022 1.00 88.75 110 HIS A CA 1
ATOM 772 C C . HIS A 1 110 ? -12.965 -1.430 6.078 1.00 88.75 110 HIS A C 1
ATOM 774 O O . HIS A 1 110 ? -12.310 -2.377 6.515 1.00 88.75 110 HIS A O 1
ATOM 780 N N . VAL A 1 111 ? -13.213 -1.242 4.789 1.00 89.25 111 VAL A N 1
ATOM 781 C CA . VAL A 1 111 ? -12.654 -2.071 3.722 1.00 89.25 111 VAL A CA 1
ATOM 782 C C . VAL A 1 111 ? -11.966 -1.136 2.747 1.00 89.25 111 VAL A C 1
ATOM 784 O O . VAL A 1 111 ? -12.542 -0.131 2.350 1.00 89.25 111 VAL A O 1
ATOM 787 N N . PHE A 1 112 ? -10.744 -1.450 2.350 1.00 90.50 112 PHE A N 1
ATOM 788 C CA . PHE A 1 112 ? -10.079 -0.789 1.235 1.00 90.50 112 PHE A CA 1
ATOM 789 C C . PHE A 1 112 ? -9.637 -1.853 0.242 1.00 90.50 112 PHE A C 1
ATOM 791 O O . PHE A 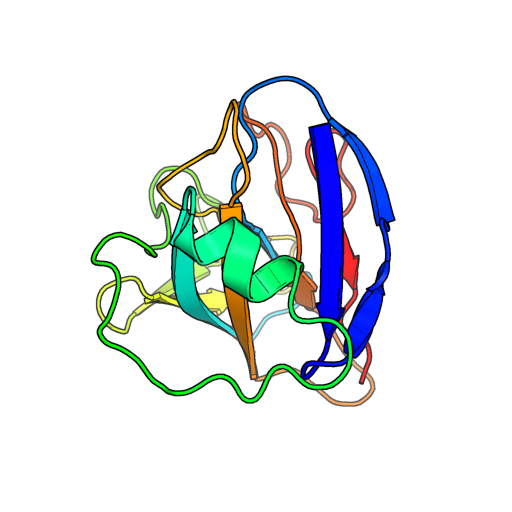1 112 ? -9.262 -2.959 0.631 1.00 90.50 112 PHE A O 1
ATOM 798 N N . GLU A 1 113 ? -9.726 -1.523 -1.037 1.00 90.81 113 GLU A N 1
ATOM 799 C CA . GLU A 1 113 ? -9.446 -2.447 -2.126 1.00 90.81 113 GLU A CA 1
ATOM 800 C C . GLU A 1 113 ? -8.290 -1.915 -2.962 1.00 90.81 113 GLU A C 1
ATOM 802 O O . GLU A 1 113 ? -8.288 -0.750 -3.370 1.00 90.81 113 GLU A O 1
ATOM 807 N N . MET A 1 114 ? -7.311 -2.781 -3.196 1.00 94.00 114 MET A N 1
ATOM 808 C CA . MET A 1 114 ? -6.117 -2.489 -3.975 1.00 94.00 114 MET A CA 1
ATOM 809 C C . MET A 1 114 ? -5.976 -3.529 -5.080 1.00 94.00 114 MET A C 1
ATOM 811 O O . MET A 1 114 ? -6.252 -4.708 -4.859 1.00 94.00 114 MET A O 1
ATOM 815 N N . LEU A 1 115 ? -5.526 -3.081 -6.245 1.00 94.25 115 LEU A N 1
ATOM 816 C CA . LEU A 1 115 ? -5.181 -3.921 -7.382 1.00 94.25 115 LEU A CA 1
ATOM 817 C C . LEU A 1 115 ? -3.674 -3.856 -7.587 1.00 94.25 115 LEU A C 1
ATOM 819 O O . LEU A 1 115 ? -3.119 -2.764 -7.651 1.00 94.25 115 LEU A O 1
ATOM 823 N N . VAL A 1 116 ? -3.023 -5.012 -7.689 1.00 95.56 116 VAL A N 1
ATOM 824 C CA . VAL A 1 116 ? -1.654 -5.089 -8.205 1.00 95.56 116 VAL A CA 1
ATOM 825 C C . VAL A 1 116 ? -1.762 -5.045 -9.725 1.00 95.56 116 VAL A C 1
ATOM 827 O O . VAL A 1 116 ? -2.178 -6.027 -10.335 1.00 95.56 116 VAL A O 1
ATOM 830 N N . ASP A 1 117 ? -1.473 -3.887 -10.316 1.00 95.75 117 ASP A N 1
ATOM 831 C CA . ASP A 1 117 ? -1.577 -3.682 -11.765 1.00 95.75 117 ASP A CA 1
ATOM 832 C C . ASP A 1 117 ? -0.389 -4.305 -12.503 1.00 95.75 117 ASP A C 1
ATOM 834 O O . ASP A 1 117 ? -0.562 -4.902 -13.561 1.00 95.75 117 ASP A O 1
ATOM 838 N N . GLU A 1 118 ? 0.811 -4.168 -11.932 1.00 95.88 118 GLU A N 1
ATOM 839 C CA . GLU A 1 118 ? 2.062 -4.669 -12.504 1.00 95.88 118 GLU A CA 1
ATOM 840 C C . GLU A 1 118 ? 2.940 -5.249 -11.389 1.00 95.88 118 GLU A C 1
ATOM 842 O O . GLU A 1 118 ? 3.342 -4.541 -10.458 1.00 95.88 118 GLU A O 1
ATOM 847 N N . ASP A 1 119 ? 3.280 -6.528 -11.522 1.00 95.06 119 ASP A N 1
ATOM 848 C CA . ASP A 1 119 ? 4.342 -7.213 -10.785 1.00 95.06 119 ASP A CA 1
ATOM 849 C C . ASP A 1 119 ? 5.026 -8.217 -11.726 1.00 95.06 119 ASP A C 1
ATOM 851 O O . ASP A 1 119 ? 4.524 -8.494 -12.817 1.00 95.06 119 ASP A O 1
ATOM 855 N N . LYS A 1 120 ? 6.189 -8.743 -11.341 1.00 92.94 120 LYS A N 1
ATOM 856 C CA . LYS A 1 120 ? 6.956 -9.672 -12.178 1.00 92.94 120 LYS A CA 1
ATOM 857 C C . LYS A 1 120 ? 6.797 -11.095 -11.666 1.00 92.94 120 LYS A C 1
ATOM 859 O O . LYS A 1 120 ? 7.186 -11.384 -10.541 1.00 92.94 120 LYS A O 1
ATOM 864 N N . ASP A 1 121 ? 6.278 -11.966 -12.525 1.00 90.69 121 ASP A N 1
ATOM 865 C CA . ASP A 1 121 ? 6.160 -13.403 -12.264 1.00 90.69 121 ASP A CA 1
ATOM 866 C C . ASP A 1 121 ? 7.530 -14.016 -11.921 1.00 90.69 121 ASP A C 1
ATOM 868 O O . ASP A 1 121 ? 8.500 -13.859 -12.673 1.00 90.69 121 ASP A O 1
ATOM 872 N N . GLY A 1 122 ? 7.619 -14.666 -10.760 1.00 89.69 122 GLY A N 1
ATOM 873 C CA . GLY A 1 122 ? 8.857 -15.245 -10.226 1.00 89.69 122 GLY A CA 1
ATOM 874 C C . GLY A 1 122 ? 9.867 -14.235 -9.660 1.00 89.69 122 GLY A C 1
ATOM 875 O O . GLY A 1 122 ? 10.973 -14.626 -9.277 1.00 89.69 122 GLY A O 1
ATOM 876 N N . ASP A 1 123 ? 9.503 -12.954 -9.604 1.00 92.12 123 ASP A N 1
ATOM 877 C CA . ASP A 1 123 ? 10.257 -11.851 -8.995 1.00 92.12 123 ASP A CA 1
ATOM 878 C C . ASP A 1 123 ? 9.286 -10.886 -8.289 1.00 92.12 123 ASP A C 1
ATOM 880 O O . ASP A 1 123 ? 9.402 -9.656 -8.383 1.00 92.12 123 ASP A O 1
ATOM 884 N N . GLU A 1 124 ? 8.275 -11.434 -7.605 1.00 94.62 124 GLU A N 1
ATOM 885 C CA . GLU A 1 124 ? 7.228 -10.612 -7.019 1.00 94.62 124 GLU A CA 1
ATOM 886 C C . GLU A 1 124 ? 7.788 -9.744 -5.903 1.00 94.62 124 GLU A C 1
ATOM 888 O O . GLU A 1 124 ? 8.388 -10.219 -4.927 1.00 94.62 124 GLU A O 1
ATOM 893 N N . CYS A 1 125 ? 7.581 -8.439 -6.057 1.00 96.44 125 CYS A N 1
ATOM 894 C CA . CYS A 1 125 ? 8.200 -7.437 -5.201 1.00 96.44 125 CYS A CA 1
ATOM 895 C C . CYS A 1 125 ? 7.214 -6.438 -4.597 1.00 96.44 125 CYS A C 1
ATOM 897 O O . CYS A 1 125 ? 7.608 -5.326 -4.227 1.00 96.44 125 CYS A O 1
ATOM 899 N N . THR A 1 126 ? 5.955 -6.856 -4.463 1.00 97.44 126 THR A N 1
ATOM 900 C CA . THR A 1 126 ? 4.867 -6.077 -3.867 1.00 97.44 126 THR A CA 1
ATOM 901 C C . THR A 1 126 ? 4.348 -6.735 -2.589 1.00 97.44 126 THR A C 1
ATOM 903 O O . THR A 1 126 ? 4.225 -7.957 -2.477 1.00 97.44 126 THR A O 1
ATOM 906 N N . ALA A 1 127 ? 4.016 -5.917 -1.594 1.00 97.06 127 ALA A N 1
ATOM 907 C CA . ALA A 1 127 ? 3.324 -6.338 -0.384 1.00 97.06 127 ALA A CA 1
ATOM 908 C C . ALA A 1 127 ? 2.171 -5.378 -0.073 1.00 97.06 127 ALA A C 1
ATOM 910 O O . ALA A 1 127 ? 2.332 -4.163 -0.161 1.00 97.06 127 ALA A O 1
ATOM 911 N N . LEU A 1 128 ? 1.019 -5.910 0.332 1.00 97.00 128 LEU A N 1
ATOM 912 C CA . LEU A 1 128 ? -0.178 -5.122 0.637 1.00 97.00 128 LEU A CA 1
ATOM 913 C C . LEU A 1 128 ? -0.593 -5.298 2.094 1.00 97.00 128 LEU A C 1
ATOM 915 O O . LEU A 1 128 ? -0.461 -6.377 2.674 1.00 97.00 128 LEU A O 1
ATOM 919 N N . GLY A 1 129 ? -1.130 -4.244 2.701 1.00 95.44 129 GLY A N 1
ATOM 920 C CA . GLY A 1 129 ? -1.682 -4.318 4.047 1.00 95.44 129 GLY A CA 1
ATOM 921 C C . GLY A 1 129 ? -1.894 -2.950 4.663 1.00 95.44 129 GLY A C 1
ATOM 922 O O . GLY A 1 129 ? -2.526 -2.085 4.063 1.00 95.44 129 GLY A O 1
ATOM 923 N N . ILE A 1 130 ? -1.392 -2.769 5.883 1.00 95.38 130 ILE A N 1
ATOM 924 C CA . ILE A 1 130 ? -1.511 -1.515 6.629 1.00 95.38 130 ILE A CA 1
ATOM 925 C C . ILE A 1 130 ? -0.179 -1.071 7.225 1.00 95.38 130 ILE A C 1
ATOM 927 O O . ILE A 1 130 ? 0.720 -1.884 7.460 1.00 95.38 130 ILE A O 1
ATOM 931 N N . CYS A 1 131 ? -0.107 0.207 7.585 1.00 94.81 131 CYS A N 1
ATOM 932 C CA . CYS A 1 131 ? 0.921 0.751 8.458 1.00 94.81 131 CYS A CA 1
ATOM 933 C C . CYS A 1 131 ? 0.344 1.677 9.543 1.00 94.81 131 CYS A C 1
ATOM 935 O O . CYS A 1 131 ? -0.792 2.150 9.449 1.00 94.81 131 CYS A O 1
ATOM 937 N N . THR A 1 132 ? 1.143 1.970 10.568 1.00 92.56 132 THR A N 1
ATOM 938 C CA . THR A 1 132 ? 0.865 3.000 11.581 1.00 92.56 132 THR A CA 1
ATOM 939 C C . THR A 1 132 ? 1.795 4.202 11.411 1.00 92.56 132 THR A C 1
ATOM 941 O O . THR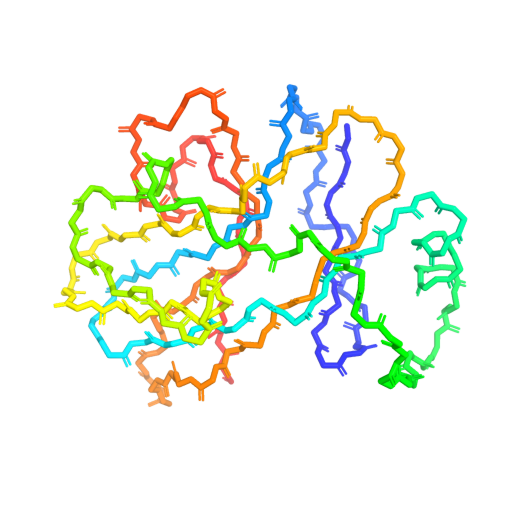 A 1 132 ? 2.913 4.073 10.917 1.00 92.56 132 THR A O 1
ATOM 944 N N . LYS A 1 133 ? 1.327 5.393 11.808 1.00 86.88 133 LYS A N 1
ATOM 945 C CA . LYS A 1 133 ? 2.137 6.624 11.845 1.00 86.88 133 LYS A CA 1
ATOM 946 C C . LYS A 1 133 ? 2.638 6.891 13.282 1.00 86.88 133 LYS A C 1
ATOM 948 O O . LYS A 1 133 ? 1.915 6.554 14.222 1.00 86.88 133 LYS A O 1
ATOM 953 N N . PRO A 1 134 ? 3.808 7.539 13.471 1.00 87.31 134 PRO A N 1
ATOM 954 C CA . PRO A 1 134 ? 4.744 7.987 12.434 1.00 87.31 134 PRO A CA 1
ATOM 955 C C . PRO A 1 134 ? 5.496 6.814 11.787 1.00 87.31 134 PRO A C 1
ATOM 957 O O . PRO A 1 134 ? 5.834 5.845 12.459 1.00 87.31 134 PRO A O 1
ATOM 960 N N . VAL A 1 135 ? 5.772 6.917 10.485 1.00 86.06 135 VAL A N 1
ATOM 961 C CA . VAL A 1 135 ? 6.550 5.908 9.753 1.00 86.06 135 VAL A CA 1
ATOM 962 C C . VAL A 1 135 ? 8.028 6.257 9.859 1.00 86.06 135 VAL A C 1
ATOM 964 O O . VAL A 1 135 ? 8.486 7.232 9.270 1.00 86.06 135 VAL A O 1
ATOM 967 N N . ALA A 1 136 ? 8.770 5.475 10.642 1.00 83.19 136 ALA A N 1
ATOM 968 C CA . ALA A 1 136 ? 10.220 5.629 10.774 1.00 83.19 136 ALA A CA 1
ATOM 969 C C . ALA A 1 136 ? 10.985 4.912 9.648 1.00 83.19 136 ALA A C 1
ATOM 971 O O . ALA A 1 136 ? 12.063 5.343 9.249 1.00 83.19 136 ALA A O 1
ATOM 972 N N . GLU A 1 137 ? 10.413 3.829 9.119 1.00 91.06 137 GLU A N 1
ATOM 973 C CA . GLU A 1 137 ? 11.024 2.969 8.108 1.00 91.06 137 GLU A CA 1
ATOM 974 C C . GLU A 1 137 ? 9.994 2.581 7.049 1.00 91.06 137 GLU A C 1
ATOM 976 O O . GLU A 1 137 ? 8.863 2.226 7.375 1.00 91.06 137 GLU A O 1
ATOM 981 N N . HIS A 1 138 ? 10.407 2.580 5.784 1.00 94.00 138 HIS A N 1
ATOM 982 C CA . HIS A 1 138 ? 9.526 2.340 4.635 1.00 94.00 138 HIS A CA 1
ATOM 983 C C . HIS A 1 138 ? 9.653 0.915 4.074 1.00 94.00 138 HIS A C 1
ATOM 985 O O . HIS A 1 138 ? 9.378 0.668 2.906 1.00 94.00 138 HIS A O 1
ATOM 991 N N . SER A 1 139 ? 10.108 -0.023 4.906 1.00 94.25 139 SER A N 1
ATOM 992 C CA . SER A 1 139 ? 10.098 -1.451 4.589 1.00 94.25 139 SER A CA 1
ATOM 993 C C . SER A 1 139 ? 8.717 -2.039 4.872 1.00 94.25 139 SER A C 1
ATOM 995 O O . SER A 1 139 ? 8.085 -1.719 5.882 1.00 94.25 139 SER A O 1
ATOM 997 N N . TYR A 1 140 ? 8.260 -2.955 4.018 1.00 92.81 140 TYR A N 1
ATOM 998 C CA . TYR A 1 140 ? 7.040 -3.726 4.282 1.00 92.81 140 TYR A CA 1
ATOM 999 C C . TYR A 1 140 ? 7.166 -4.602 5.543 1.00 92.81 140 TYR A C 1
ATOM 1001 O O . TYR A 1 140 ? 6.165 -4.965 6.159 1.00 92.81 140 TYR A O 1
ATOM 1009 N N . ASN A 1 141 ? 8.404 -4.921 5.939 1.00 93.75 141 ASN A N 1
ATOM 1010 C CA . ASN A 1 141 ? 8.752 -5.717 7.111 1.00 93.75 141 ASN A CA 1
ATOM 1011 C C . ASN A 1 141 ? 9.440 -4.853 8.183 1.00 93.75 141 ASN A C 1
ATOM 1013 O O . ASN A 1 141 ? 10.546 -5.155 8.629 1.00 93.75 141 ASN A O 1
ATOM 1017 N N . CYS A 1 142 ? 8.814 -3.738 8.553 1.00 91.12 142 CYS A N 1
ATOM 1018 C CA . CYS A 1 142 ? 9.244 -2.910 9.679 1.00 91.12 142 CYS A CA 1
ATOM 1019 C C . CYS A 1 142 ? 8.231 -2.970 10.832 1.00 91.12 142 CYS A C 1
ATOM 1021 O O . CYS A 1 142 ? 7.114 -3.477 10.694 1.00 91.12 142 CYS A O 1
ATOM 1023 N N . ALA A 1 143 ? 8.606 -2.413 11.986 1.00 90.50 143 ALA A N 1
ATOM 1024 C CA . ALA A 1 143 ? 7.789 -2.454 13.200 1.00 90.50 143 ALA A CA 1
ATOM 1025 C C . ALA A 1 143 ? 6.379 -1.855 13.019 1.00 90.50 143 ALA A C 1
ATOM 1027 O O . ALA A 1 143 ? 5.426 -2.328 13.648 1.00 90.50 143 ALA A O 1
ATOM 1028 N N . THR A 1 144 ? 6.237 -0.857 12.142 1.00 91.31 144 THR A N 1
ATOM 1029 C CA . THR A 1 144 ? 4.980 -0.140 11.875 1.00 91.31 144 THR A CA 1
ATOM 1030 C C . THR A 1 144 ? 4.141 -0.752 10.756 1.00 91.31 144 THR A C 1
ATOM 1032 O O . THR A 1 144 ? 3.032 -0.280 10.535 1.00 91.31 144 THR A O 1
ATOM 1035 N N . SER A 1 145 ? 4.620 -1.793 10.068 1.00 94.06 145 SER A N 1
ATOM 1036 C CA . SER A 1 145 ? 3.943 -2.396 8.912 1.00 94.06 145 SER A CA 1
ATOM 1037 C C . SER A 1 145 ? 3.342 -3.761 9.249 1.00 94.06 145 SER A C 1
ATOM 1039 O O . SER A 1 145 ? 3.919 -4.556 9.993 1.00 94.06 145 SER A O 1
ATOM 1041 N N . ARG A 1 146 ? 2.153 -4.049 8.714 1.00 94.38 146 ARG A N 1
ATOM 1042 C CA . ARG A 1 146 ? 1.491 -5.363 8.776 1.00 94.38 146 ARG A CA 1
ATOM 1043 C C . ARG A 1 146 ? 0.967 -5.689 7.387 1.00 94.38 146 ARG A C 1
ATOM 1045 O O . ARG A 1 146 ? -0.090 -5.202 6.990 1.00 94.38 146 ARG A O 1
ATOM 1052 N N . MET A 1 147 ? 1.759 -6.443 6.635 1.00 95.38 147 MET A N 1
ATOM 1053 C CA . MET A 1 147 ? 1.551 -6.661 5.205 1.00 95.38 147 MET A CA 1
ATOM 1054 C C . MET A 1 147 ? 1.727 -8.126 4.839 1.00 95.38 147 MET A C 1
ATOM 1056 O O . MET A 1 147 ? 2.484 -8.856 5.479 1.00 95.38 147 MET A O 1
ATOM 1060 N N . VAL A 1 148 ? 1.029 -8.533 3.787 1.00 93.38 148 VAL A N 1
ATOM 1061 C CA . VAL A 1 148 ? 1.166 -9.834 3.139 1.00 93.38 148 VAL A CA 1
ATOM 1062 C C . VAL A 1 148 ? 1.886 -9.614 1.813 1.00 93.38 148 VAL A C 1
ATOM 1064 O O . VAL A 1 148 ? 1.571 -8.676 1.084 1.00 93.38 148 VAL A O 1
ATOM 1067 N N . ARG A 1 149 ? 2.877 -10.459 1.520 1.00 93.31 149 ARG A N 1
ATOM 1068 C CA . ARG A 1 149 ? 3.586 -10.442 0.234 1.00 93.31 149 ARG A CA 1
ATOM 1069 C C . ARG A 1 149 ? 2.685 -11.016 -0.855 1.00 93.31 149 ARG A C 1
ATOM 1071 O O . ARG A 1 149 ? 2.062 -12.055 -0.635 1.00 93.31 149 ARG A O 1
ATOM 1078 N N . CYS A 1 150 ? 2.637 -10.347 -1.996 1.00 88.81 150 CYS A N 1
ATOM 1079 C CA . CYS A 1 150 ? 1.827 -10.737 -3.141 1.00 88.81 150 CYS A CA 1
ATOM 1080 C C . CYS A 1 150 ? 2.627 -11.689 -4.028 1.00 88.81 150 CYS A C 1
ATOM 1082 O O . CYS A 1 150 ? 3.191 -11.260 -5.021 1.00 88.81 150 CYS A O 1
ATOM 1084 N N . TYR A 1 151 ? 2.711 -12.960 -3.637 1.00 79.81 151 TYR A N 1
ATOM 1085 C CA . TYR A 1 151 ? 3.181 -14.012 -4.541 1.00 79.81 151 TYR A CA 1
ATOM 1086 C C . TYR A 1 151 ? 2.036 -14.432 -5.455 1.00 79.81 151 TYR A C 1
ATOM 1088 O O . TYR A 1 151 ? 0.926 -14.646 -4.952 1.00 79.81 151 TYR A O 1
ATOM 1096 N N . ASN A 1 152 ? 2.306 -14.525 -6.755 1.00 59.28 152 ASN A N 1
ATOM 1097 C CA . ASN A 1 152 ? 1.380 -15.106 -7.723 1.00 59.28 152 ASN A CA 1
ATOM 1098 C C . ASN A 1 152 ? 1.465 -16.638 -7.727 1.00 59.28 152 ASN A C 1
ATOM 1100 O O . ASN A 1 152 ? 2.536 -17.191 -7.383 1.00 59.28 152 ASN A O 1
#

Secondary structure (DSSP, 8-state):
--EEEEETTEEEEEEE----S-EEEEEEESSSS-EEEEEEEEEHHHHHHHHH-TT----------TT--B-TTTS-SSSEEEEGGGTEEEE-SSS-EEEEEEEEESSS-EEEEEEEEE--TTS--EEEEEEESS-S---TTSTTEEEEE---